Protein AF-A0A8S3I0N6-F1 (afdb_monomer)

Mean predicted aligned error: 4.02 Å

Secondary structure (DSSP, 8-state):
-----SS-HHHHHHHHHHHHHHHHHHHHHHHHS--------HHHHHHHTTTHHHHHHHHH-------TTS-SSSSSEEEEE-TTS-EEEEE--SHHHHHHHH-

InterPro domains:
  IPR003673 CoA-transferase family III [PF02515] (1-103)
  IPR023606 CoA-transferase family III domain 1 superfamily [G3DSA:3.40.50.10540] (1-103)
  IPR023606 CoA-transferase family III domain 1 superfamily [SSF89796] (1-102)
  IPR050483 CoA-transferase III domain-containing protein [PTHR48207] (1-102)

pLDDT: mean 95.85, std 2.84, range [84.69, 98.62]

Organism: NCBI:txid392030

Solvent-accessible surface area (backbone atoms only — not comparable to full-atom values): 6420 Å² total; per-residue (Å²): 131,95,76,80,70,98,57,69,58,45,59,54,52,35,50,53,51,47,52,52,53,51,54,53,42,52,56,50,19,74,77,67,77,45,85,76,90,85,86,86,50,58,66,60,41,49,57,57,72,41,52,68,59,48,48,39,31,76,75,69,66,44,78,84,77,88,56,83,66,39,49,94,87,44,74,58,28,26,67,46,74,47,97,88,67,49,76,46,78,45,71,23,88,45,71,67,48,40,52,65,73,73,107

Nearest PDB structures (foldseek):
  9br7-assembly1_A  TM=9.439E-01  e=8.279E-09  Homo sapiens
  9br6-assembly1_A  TM=9.453E-01  e=2.161E-08  Homo sapiens
  4ed9-assembly1_A-2  TM=8.372E-01  e=5.955E-06  Brucella suis 1330
  4hl6-assembly3_E  TM=9.307E-01  e=2.189E-05  Escherichia coli K-12
  6nkl-assembly1_D-2  TM=3.954E-01  e=3.783E+00  Haemophilus influenzae

Sequence (103 aa):
EPVKVGVAVVDIATGLSSVGAITAALYQREKTGKGTKIECSLLETQLSLLSHIAANYLNAGWEAQRHGTAHASIVPYQAFICQDGERIIVGAANDQFFHELCA

Foldseek 3Di:
DDDDDPDPVLVVQQVVVVVVVVVVQVVVCVVVVDGDDDDTDSVVSVCVVCPVVNVCCVPP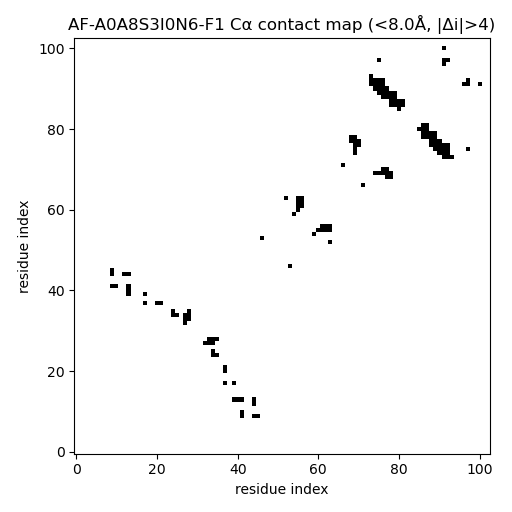VDHDDCPPQCDPPFPPFGWDADPVRDIDTDGDRDPVSVVVVVD

Radius of gyration: 20.1 Å; Cα contacts (8 Å, |Δi|>4): 78; chains: 1; bounding box: 44×30×57 Å

Structure (mmCIF, N/CA/C/O backbone):
data_AF-A0A8S3I0N6-F1
#
_entry.id   AF-A0A8S3I0N6-F1
#
loop_
_atom_site.group_PDB
_atom_site.id
_atom_site.type_symbol
_atom_site.label_atom_id
_atom_site.label_alt_id
_atom_site.label_comp_id
_atom_site.label_asym_id
_atom_site.label_entity_id
_atom_site.label_seq_id
_atom_site.pdbx_PDB_ins_code
_atom_site.Cartn_x
_atom_site.Cartn_y
_atom_site.Cartn_z
_atom_site.occupancy
_atom_site.B_iso_or_equiv
_atom_site.auth_seq_id
_atom_site.auth_comp_id
_atom_site.auth_asym_id
_atom_site.auth_atom_id
_atom_site.pdbx_PDB_model_num
ATOM 1 N N . GLU A 1 1 ? 14.179 -13.379 -9.901 1.00 84.69 1 GLU A N 1
ATOM 2 C CA . GLU A 1 1 ? 13.776 -13.654 -8.506 1.00 84.69 1 GLU A CA 1
ATOM 3 C C . GLU A 1 1 ? 12.868 -12.587 -7.909 1.00 84.69 1 GLU A C 1
ATOM 5 O O . GLU A 1 1 ? 13.050 -11.405 -8.202 1.00 84.69 1 GLU A O 1
ATOM 10 N N . PRO A 1 2 ? 11.874 -12.984 -7.094 1.00 88.56 2 PRO A N 1
ATOM 11 C CA . PRO A 1 2 ? 11.159 -12.072 -6.210 1.00 88.56 2 PRO A CA 1
ATOM 12 C C . PRO A 1 2 ? 12.130 -11.306 -5.309 1.00 88.56 2 PRO A C 1
ATOM 14 O O . PRO A 1 2 ? 13.042 -11.895 -4.738 1.00 88.56 2 PRO A O 1
ATOM 17 N N . VAL A 1 3 ? 11.907 -10.002 -5.155 1.00 91.81 3 VAL A N 1
ATOM 18 C CA . VAL A 1 3 ? 12.685 -9.149 -4.249 1.00 91.81 3 VAL A CA 1
ATOM 19 C C . VAL A 1 3 ? 11.762 -8.490 -3.237 1.00 91.81 3 VAL A C 1
ATOM 21 O O . VAL A 1 3 ? 10.634 -8.113 -3.559 1.00 91.81 3 VAL A O 1
ATOM 24 N N . LYS A 1 4 ? 12.244 -8.360 -2.000 1.00 91.69 4 LYS A N 1
ATOM 25 C CA . LYS A 1 4 ? 11.568 -7.586 -0.959 1.00 91.69 4 LYS A CA 1
ATOM 26 C C . LYS A 1 4 ? 11.612 -6.101 -1.335 1.00 91.69 4 LYS A C 1
ATOM 28 O O . LYS A 1 4 ? 12.608 -5.627 -1.878 1.00 91.69 4 LYS A O 1
ATOM 33 N N . VAL A 1 5 ? 10.563 -5.357 -0.991 1.00 93.31 5 VAL A N 1
ATOM 34 C CA . VAL A 1 5 ? 10.611 -3.887 -0.993 1.00 93.31 5 VAL A CA 1
ATOM 35 C C . VAL A 1 5 ? 11.757 -3.419 -0.083 1.00 93.31 5 VAL A C 1
ATOM 37 O O . VAL A 1 5 ? 11.989 -4.003 0.977 1.00 93.31 5 VAL A O 1
ATOM 40 N N . GLY A 1 6 ? 12.483 -2.371 -0.487 1.00 94.12 6 GLY A N 1
ATOM 41 C CA . GLY A 1 6 ? 13.700 -1.909 0.203 1.00 94.12 6 GLY A CA 1
ATOM 42 C C . GLY A 1 6 ? 13.499 -1.442 1.651 1.00 94.12 6 GLY A C 1
ATOM 43 O O . GLY A 1 6 ? 14.467 -1.260 2.381 1.00 94.12 6 GLY A O 1
ATOM 44 N N . VAL A 1 7 ? 12.248 -1.287 2.086 1.00 95.94 7 VAL A N 1
ATOM 45 C CA . VAL A 1 7 ? 11.856 -0.934 3.453 1.00 95.94 7 VAL A CA 1
ATOM 46 C C . VAL A 1 7 ? 10.741 -1.857 3.938 1.00 95.94 7 VAL A C 1
ATOM 48 O O . VAL A 1 7 ? 10.087 -2.542 3.148 1.00 95.94 7 VAL A O 1
ATOM 51 N N . ALA A 1 8 ? 10.495 -1.867 5.247 1.00 96.69 8 ALA A N 1
ATOM 52 C CA . ALA A 1 8 ? 9.389 -2.600 5.857 1.00 96.69 8 ALA A CA 1
ATOM 53 C C . ALA A 1 8 ? 8.036 -1.909 5.583 1.00 96.69 8 ALA A C 1
ATOM 55 O O . ALA A 1 8 ? 7.396 -1.366 6.479 1.00 96.69 8 ALA A O 1
ATOM 56 N N . VAL A 1 9 ? 7.613 -1.895 4.314 1.00 97.44 9 VAL A N 1
ATOM 57 C CA . VAL A 1 9 ? 6.417 -1.167 3.855 1.00 97.44 9 VAL A CA 1
ATOM 58 C C . VAL A 1 9 ? 5.143 -1.626 4.566 1.00 97.44 9 VAL A C 1
ATOM 60 O O . VAL A 1 9 ? 4.300 -0.802 4.908 1.00 97.44 9 VAL A O 1
ATOM 63 N N . VAL A 1 10 ? 5.033 -2.926 4.851 1.00 97.94 10 VAL A N 1
ATOM 64 C CA . VAL A 1 10 ? 3.880 -3.513 5.545 1.00 97.94 10 VAL A CA 1
ATOM 65 C C . VAL A 1 10 ? 3.811 -3.045 6.993 1.00 97.94 10 VAL A C 1
ATOM 67 O O . VAL A 1 10 ? 2.728 -2.710 7.469 1.00 97.94 10 VAL A O 1
ATOM 70 N N . ASP A 1 11 ? 4.953 -2.956 7.675 1.00 98.12 11 ASP A N 1
ATOM 71 C CA . ASP A 1 11 ? 5.021 -2.489 9.062 1.00 98.12 11 ASP A CA 1
ATOM 72 C C . ASP A 1 11 ? 4.594 -1.020 9.145 1.00 98.12 11 ASP A C 1
ATOM 74 O O . ASP A 1 11 ? 3.747 -0.660 9.962 1.00 98.12 11 ASP A O 1
ATOM 78 N N . ILE A 1 12 ? 5.112 -0.182 8.239 1.00 98.19 12 ILE A N 1
ATOM 79 C CA . ILE A 1 12 ? 4.770 1.245 8.162 1.00 98.19 12 ILE A CA 1
ATOM 80 C C . ILE A 1 12 ? 3.277 1.429 7.863 1.00 98.19 12 ILE A C 1
ATOM 82 O O . ILE A 1 12 ? 2.594 2.183 8.557 1.00 98.19 12 ILE A O 1
ATOM 86 N N . ALA A 1 13 ? 2.747 0.722 6.861 1.00 98.12 13 ALA A N 1
ATOM 87 C CA . ALA A 1 13 ? 1.337 0.806 6.490 1.00 98.12 13 ALA A CA 1
ATOM 88 C C . ALA A 1 13 ? 0.409 0.297 7.604 1.00 98.12 13 ALA A C 1
ATOM 90 O O . ALA A 1 13 ? -0.653 0.879 7.841 1.00 98.12 13 ALA A O 1
ATOM 91 N N . THR A 1 14 ? 0.817 -0.749 8.329 1.00 98.56 14 THR A N 1
ATOM 92 C CA . THR A 1 14 ? 0.046 -1.281 9.460 1.00 98.56 14 THR A CA 1
ATOM 93 C C . THR A 1 14 ? 0.063 -0.292 10.613 1.00 98.56 14 THR A C 1
ATOM 95 O O . THR A 1 14 ? -0.983 -0.036 11.205 1.00 98.56 14 THR A O 1
ATOM 98 N N . GLY A 1 15 ? 1.211 0.330 10.892 1.00 98.06 15 GLY A N 1
ATOM 99 C CA . GLY A 1 15 ? 1.322 1.417 11.862 1.00 98.06 15 GLY A CA 1
ATOM 100 C C . GLY A 1 15 ? 0.398 2.586 11.520 1.00 98.06 15 GLY A C 1
ATOM 101 O O . GLY A 1 15 ? -0.378 3.019 12.369 1.00 98.06 15 GLY A O 1
ATOM 102 N N . LEU A 1 16 ? 0.396 3.042 10.264 1.00 98.12 16 LEU A N 1
ATOM 103 C CA . LEU A 1 16 ? -0.472 4.134 9.815 1.00 98.12 16 LEU A CA 1
ATOM 104 C C . LEU A 1 16 ? -1.963 3.774 9.918 1.00 98.12 16 LEU A C 1
ATOM 106 O O . LEU A 1 16 ? -2.760 4.566 10.421 1.00 98.12 16 LEU A O 1
ATOM 110 N N . SER A 1 17 ? -2.335 2.559 9.511 1.00 97.69 17 SER A N 1
ATOM 111 C CA . SER A 1 17 ? -3.711 2.058 9.643 1.00 97.69 17 SER A CA 1
ATOM 112 C C . SER A 1 17 ? -4.129 1.956 11.113 1.00 97.69 17 SER A C 1
ATOM 114 O O . SER A 1 17 ? -5.244 2.335 11.470 1.00 97.69 17 SER A O 1
ATOM 116 N N . SER A 1 18 ? -3.209 1.535 11.988 1.00 98.12 18 SER A N 1
ATOM 117 C CA . SER A 1 18 ? -3.421 1.480 13.440 1.00 98.12 18 SER A CA 1
ATOM 118 C C . SER A 1 18 ? -3.660 2.871 14.025 1.00 98.12 18 SER A C 1
ATOM 120 O O . SER A 1 18 ? -4.567 3.043 14.833 1.00 98.12 18 SER A O 1
ATOM 122 N N . VAL A 1 19 ? -2.903 3.887 13.593 1.00 98.38 19 VAL A N 1
ATOM 123 C CA . VAL A 1 19 ? -3.119 5.289 14.001 1.00 98.38 19 VAL A CA 1
ATOM 124 C C . VAL A 1 19 ? -4.512 5.773 13.586 1.00 98.38 19 VAL A C 1
ATOM 126 O O . VAL A 1 19 ? -5.209 6.404 14.388 1.00 98.38 19 VAL A O 1
ATOM 129 N N . GLY A 1 20 ? -4.952 5.437 12.370 1.00 98.12 20 GLY A N 1
ATOM 130 C CA . GLY A 1 20 ? -6.311 5.720 11.904 1.00 98.12 20 GLY A CA 1
ATOM 131 C C . GLY A 1 20 ? -7.378 5.049 12.774 1.00 98.12 20 GLY A C 1
ATOM 132 O O . GLY A 1 20 ? -8.299 5.715 13.250 1.00 98.12 20 GLY A O 1
ATOM 133 N N . ALA A 1 21 ? -7.215 3.753 13.058 1.00 98.19 21 ALA A N 1
ATOM 134 C CA . ALA A 1 21 ? -8.130 2.989 13.904 1.00 98.19 21 ALA A CA 1
ATOM 135 C C . ALA A 1 21 ? -8.192 3.531 15.343 1.00 98.19 21 ALA A C 1
ATOM 137 O O . ALA A 1 21 ? -9.279 3.669 15.903 1.00 98.19 21 ALA A O 1
ATOM 138 N N . ILE A 1 22 ? -7.049 3.904 15.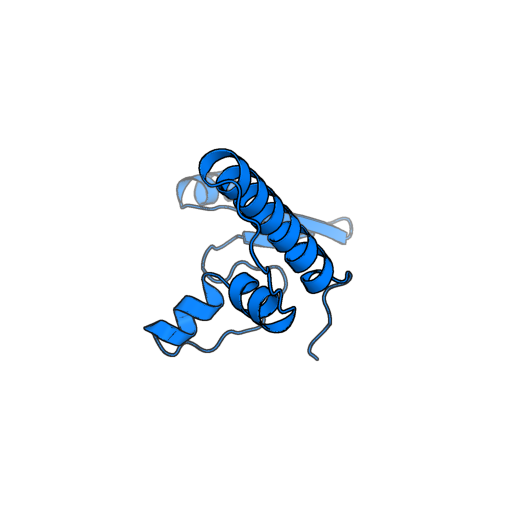930 1.00 98.62 22 ILE A N 1
ATOM 139 C CA . ILE A 1 22 ? -6.972 4.504 17.271 1.00 98.62 22 ILE A CA 1
ATOM 140 C C . ILE A 1 22 ? -7.688 5.855 17.294 1.00 98.62 22 ILE A C 1
ATOM 142 O O . ILE A 1 22 ? -8.483 6.109 18.196 1.00 98.62 22 ILE A O 1
ATOM 146 N N . THR A 1 23 ? -7.464 6.705 16.291 1.00 98.44 23 THR A N 1
ATOM 147 C CA . THR A 1 23 ? -8.150 8.003 16.183 1.00 98.44 23 THR A CA 1
ATOM 148 C C . THR A 1 23 ? -9.667 7.822 16.089 1.00 98.44 23 THR A C 1
ATOM 150 O O . THR A 1 23 ? -10.419 8.491 16.801 1.00 98.44 23 THR A O 1
ATOM 153 N N . ALA A 1 24 ? -10.130 6.869 15.274 1.00 98.25 24 ALA A N 1
ATOM 154 C CA . ALA A 1 24 ? -11.549 6.544 15.152 1.00 98.25 24 ALA A CA 1
ATOM 155 C C . ALA A 1 24 ? -12.141 6.004 16.468 1.00 98.25 24 ALA A C 1
ATOM 157 O O . ALA A 1 24 ? -13.229 6.417 16.876 1.00 98.25 24 ALA A O 1
ATOM 158 N N . ALA A 1 25 ? -11.410 5.138 17.174 1.00 98.50 25 ALA A N 1
ATOM 159 C CA . ALA A 1 25 ? -11.806 4.609 18.476 1.00 98.50 25 ALA A CA 1
ATOM 160 C C . ALA A 1 25 ? -11.899 5.699 19.554 1.00 98.50 25 ALA A C 1
ATOM 162 O O . ALA A 1 25 ? -12.842 5.710 20.344 1.00 98.50 25 ALA A O 1
ATOM 163 N N . LEU A 1 26 ? -10.954 6.644 19.580 1.00 98.56 26 LEU A N 1
ATOM 164 C CA . LEU A 1 26 ? -10.995 7.784 20.498 1.00 98.56 26 LEU A CA 1
ATOM 165 C C . LEU A 1 26 ? -12.206 8.680 20.219 1.00 98.56 26 LEU A C 1
ATOM 167 O O . LEU A 1 26 ? -12.901 9.070 21.156 1.00 98.56 26 LEU A O 1
ATOM 171 N N . TYR A 1 27 ? -12.512 8.937 18.945 1.00 98.25 27 TYR A N 1
ATOM 172 C CA . TYR A 1 27 ? -13.706 9.686 18.552 1.00 98.25 27 TYR A CA 1
ATOM 173 C C . TYR A 1 27 ? -15.008 8.972 18.953 1.00 98.25 27 TYR A C 1
ATOM 175 O O . TYR A 1 27 ? -15.945 9.597 19.449 1.00 98.25 27 TYR A O 1
ATOM 183 N N . GLN A 1 28 ? -15.074 7.648 18.789 1.00 98.44 28 GLN A N 1
ATOM 184 C CA . GLN A 1 28 ? -16.207 6.848 19.259 1.00 98.44 28 GLN A CA 1
ATOM 185 C C . GLN A 1 28 ? -16.342 6.901 20.787 1.00 98.44 28 GLN A C 1
ATOM 187 O O . GLN A 1 28 ? -17.457 7.028 21.307 1.00 98.44 28 GLN A O 1
ATOM 192 N N . ARG A 1 29 ? -15.222 6.818 21.511 1.00 98.56 29 ARG A N 1
ATOM 193 C CA . ARG A 1 29 ? -15.195 6.901 22.973 1.00 98.56 29 ARG A CA 1
ATOM 194 C C . ARG A 1 29 ? -15.727 8.240 23.466 1.00 98.56 29 ARG A C 1
ATOM 196 O O . ARG A 1 29 ? -16.475 8.240 24.433 1.00 98.56 29 ARG A O 1
ATOM 203 N N . GLU A 1 30 ? -15.420 9.343 22.787 1.00 98.50 30 GLU A N 1
ATOM 204 C CA . GLU A 1 30 ? -15.941 10.670 23.148 1.00 98.50 30 GLU A CA 1
ATOM 205 C C . GLU A 1 30 ? -17.477 10.711 23.149 1.00 98.50 30 GLU A C 1
ATOM 207 O O . GLU A 1 30 ? -18.098 11.299 24.027 1.00 98.50 30 GLU A O 1
ATOM 212 N N . LYS A 1 31 ? -18.114 10.019 22.197 1.00 97.81 31 LYS A N 1
ATOM 213 C CA . LYS A 1 31 ? -19.581 9.976 22.089 1.00 97.81 31 LYS A CA 1
ATOM 214 C C . LYS A 1 31 ? -20.243 8.968 23.022 1.00 97.81 31 LYS A C 1
ATOM 216 O O . LYS A 1 31 ? -21.395 9.146 23.401 1.00 97.81 31 LYS A O 1
ATOM 221 N N . THR A 1 32 ? -19.561 7.863 23.311 1.00 98.19 32 THR A N 1
ATOM 222 C CA . THR A 1 32 ? -20.172 6.689 23.960 1.00 98.19 32 THR A CA 1
ATOM 223 C C . THR A 1 32 ? -19.678 6.443 25.382 1.00 98.19 32 THR A C 1
ATOM 225 O O . THR A 1 32 ? -20.273 5.643 26.101 1.00 98.19 32 THR A O 1
ATOM 228 N N . GLY A 1 33 ? -18.567 7.066 25.780 1.00 98.19 33 GLY A N 1
ATOM 229 C CA . GLY A 1 33 ? -17.846 6.789 27.022 1.00 98.19 33 GLY A CA 1
ATOM 230 C C . GLY A 1 33 ? -17.139 5.428 27.063 1.00 98.19 33 GLY A C 1
ATOM 231 O O . GLY A 1 33 ? -16.542 5.090 28.083 1.00 98.19 33 GLY A O 1
ATOM 232 N N . LYS A 1 34 ? -17.189 4.624 25.989 1.00 98.25 34 LYS A N 1
ATOM 233 C CA . LYS A 1 34 ? -16.666 3.248 25.962 1.00 98.25 34 LYS A CA 1
ATOM 234 C C . LYS A 1 34 ? -15.435 3.132 25.070 1.00 98.25 34 LYS A C 1
ATOM 236 O O . LYS A 1 34 ? -15.399 3.673 23.970 1.00 98.25 34 LYS A O 1
ATOM 241 N N . GLY A 1 35 ? -14.424 2.411 25.553 1.00 97.19 35 GLY A N 1
ATOM 242 C CA . GLY A 1 35 ? -13.291 1.991 24.729 1.00 97.19 35 GLY A CA 1
ATOM 243 C C . GLY A 1 35 ? -13.664 0.844 23.786 1.00 97.19 35 GLY A C 1
ATOM 244 O O . GLY A 1 35 ? -14.710 0.215 23.941 1.00 97.19 35 GLY A O 1
ATOM 245 N N . THR A 1 36 ? -12.778 0.549 22.837 1.00 97.50 36 THR A N 1
ATOM 246 C CA . THR A 1 36 ? -12.900 -0.601 21.934 1.00 97.50 36 THR A CA 1
ATOM 247 C C . THR A 1 36 ? -11.554 -1.307 21.782 1.00 97.50 36 THR A C 1
ATOM 249 O O . THR A 1 36 ? -10.501 -0.696 21.986 1.00 97.50 36 THR A O 1
ATOM 252 N N . LYS A 1 37 ? -11.587 -2.598 21.444 1.00 97.94 37 LYS A N 1
ATOM 253 C CA . LYS A 1 37 ? -10.395 -3.378 21.098 1.00 97.94 37 LYS A CA 1
ATOM 254 C C . LYS A 1 37 ? -10.084 -3.148 19.620 1.00 97.94 37 LYS A C 1
ATOM 256 O O . LYS A 1 37 ? -10.977 -3.262 18.787 1.0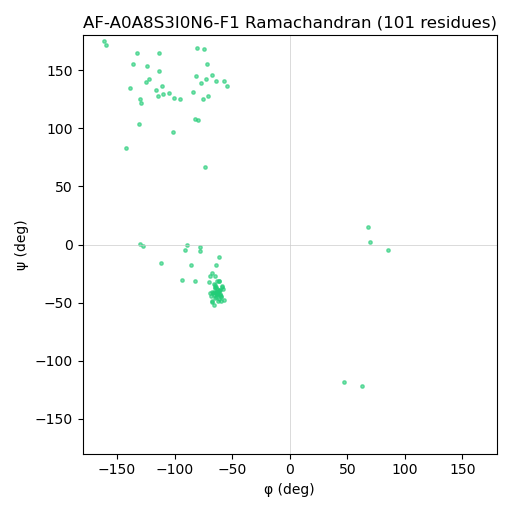0 97.94 37 LYS A O 1
ATOM 261 N N . ILE A 1 38 ? -8.828 -2.846 19.310 1.00 97.75 38 ILE A N 1
ATOM 262 C CA . ILE A 1 38 ? -8.331 -2.743 17.936 1.00 97.75 38 ILE A CA 1
ATOM 263 C C . ILE A 1 38 ? -7.397 -3.924 17.701 1.00 97.75 38 ILE A C 1
ATOM 265 O O . ILE A 1 38 ? -6.497 -4.169 18.505 1.00 97.75 38 ILE A O 1
ATOM 269 N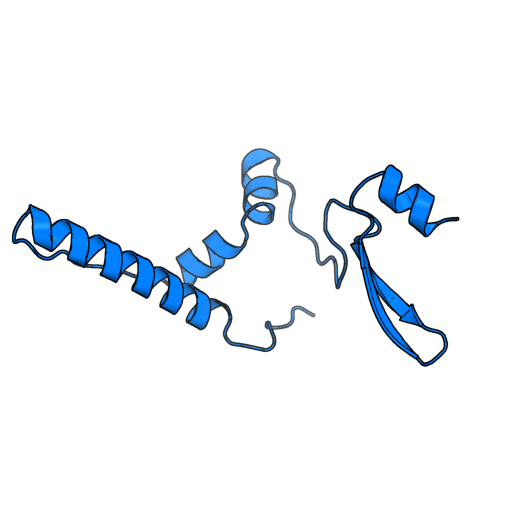 N . GLU A 1 39 ? -7.623 -4.649 16.613 1.00 97.25 39 GLU A N 1
ATOM 270 C CA . GLU A 1 39 ? -6.763 -5.735 16.155 1.00 97.25 39 GLU A CA 1
ATOM 271 C C . GLU A 1 39 ? -6.179 -5.348 14.801 1.00 97.25 39 GLU A C 1
ATOM 273 O O . GLU A 1 39 ? -6.893 -4.866 13.924 1.00 97.25 39 GLU A O 1
ATOM 278 N N . CYS A 1 40 ? -4.870 -5.532 14.656 1.00 96.25 40 CYS A N 1
ATOM 279 C CA . CYS A 1 40 ? -4.140 -5.193 13.444 1.00 96.25 40 CYS A CA 1
ATOM 280 C C . CYS A 1 40 ? -3.398 -6.432 12.952 1.00 96.25 40 CYS A C 1
ATOM 282 O O . CYS A 1 40 ? -2.812 -7.165 13.749 1.00 96.25 40 CYS A O 1
ATOM 284 N N . SER A 1 41 ? -3.380 -6.635 11.638 1.00 97.88 41 SER A N 1
ATOM 285 C CA . SER A 1 41 ? -2.721 -7.770 11.000 1.00 97.88 41 SER A CA 1
ATOM 286 C C . SER A 1 41 ? -1.809 -7.283 9.882 1.00 97.88 41 SER A C 1
ATOM 288 O O . SER A 1 41 ? -2.262 -6.650 8.932 1.00 97.88 41 SER A O 1
ATOM 290 N N . LEU A 1 42 ? -0.516 -7.615 9.969 1.00 98.06 42 LEU A N 1
ATOM 291 C CA . LEU A 1 42 ? 0.445 -7.329 8.897 1.00 98.06 42 LEU A CA 1
ATOM 292 C C . LEU A 1 42 ? 0.015 -7.995 7.579 1.00 98.06 42 LEU A C 1
ATOM 294 O O . LEU A 1 42 ? 0.188 -7.419 6.508 1.00 98.06 42 LEU A O 1
ATOM 298 N N . LEU A 1 43 ? -0.580 -9.191 7.653 1.00 97.94 43 LEU A N 1
ATOM 299 C CA . LEU A 1 43 ? -1.058 -9.910 6.475 1.00 97.94 43 LEU A CA 1
ATOM 300 C C . LEU A 1 43 ? -2.238 -9.187 5.821 1.00 97.94 43 LEU A C 1
ATOM 302 O O . LEU A 1 43 ? -2.222 -8.969 4.614 1.00 97.94 43 LEU A O 1
ATOM 306 N N . GLU A 1 44 ? -3.240 -8.784 6.604 1.00 97.00 44 GLU A N 1
ATOM 307 C CA . GLU A 1 44 ? -4.407 -8.071 6.069 1.00 97.00 44 GLU A CA 1
ATOM 308 C C . GLU A 1 44 ? -4.011 -6.710 5.497 1.00 97.00 44 GLU A C 1
ATOM 310 O O . GLU A 1 44 ? -4.491 -6.332 4.428 1.00 97.00 44 GLU A O 1
ATOM 315 N N . THR A 1 45 ? -3.066 -6.012 6.135 1.00 97.88 45 THR A N 1
ATOM 316 C CA . THR A 1 45 ? -2.481 -4.793 5.569 1.00 97.88 45 THR A CA 1
ATOM 317 C C . THR A 1 45 ? -1.768 -5.078 4.247 1.00 97.88 45 THR A C 1
ATOM 319 O O . THR A 1 45 ? -1.966 -4.362 3.272 1.00 97.88 45 THR A O 1
ATOM 322 N N . GLN A 1 46 ? -0.943 -6.124 4.164 1.00 97.06 46 GLN A N 1
ATOM 323 C CA . GLN A 1 46 ? -0.263 -6.470 2.912 1.00 97.06 46 GLN A CA 1
ATOM 324 C C . GLN A 1 46 ? -1.264 -6.793 1.793 1.00 97.06 46 GLN A C 1
ATOM 326 O O . GLN A 1 46 ? -1.038 -6.405 0.645 1.00 97.06 46 GLN A O 1
ATOM 331 N N . LEU A 1 47 ? -2.361 -7.481 2.114 1.00 96.12 47 LEU A N 1
ATOM 332 C CA . LEU A 1 47 ? -3.429 -7.777 1.162 1.00 96.12 47 LEU A CA 1
ATOM 333 C C . LEU A 1 47 ? -4.155 -6.504 0.713 1.00 96.12 47 LEU A C 1
ATOM 335 O O . LEU A 1 47 ? -4.403 -6.344 -0.481 1.00 96.12 47 LEU A O 1
ATOM 339 N N . SER A 1 48 ? -4.447 -5.572 1.625 1.00 96.00 48 SER A N 1
ATOM 340 C CA . SER A 1 48 ? -5.120 -4.313 1.276 1.00 96.00 48 SER A CA 1
ATOM 341 C C . SER A 1 48 ? -4.260 -3.419 0.375 1.00 96.00 48 SER A C 1
ATOM 343 O O . SER A 1 48 ? -4.780 -2.791 -0.550 1.00 96.00 48 SER A O 1
ATOM 345 N N . LEU A 1 49 ? -2.935 -3.436 0.563 1.00 95.88 49 LEU A N 1
ATOM 346 C CA . LEU A 1 49 ? -1.978 -2.706 -0.276 1.00 95.88 49 LEU A CA 1
ATOM 347 C C . LEU A 1 49 ? -1.943 -3.180 -1.739 1.00 95.88 49 LEU A C 1
ATOM 349 O O . LEU A 1 49 ? -1.458 -2.440 -2.592 1.00 95.88 49 LEU A O 1
ATOM 353 N N . LEU A 1 50 ? -2.464 -4.371 -2.061 1.00 94.44 50 LEU A N 1
ATOM 354 C CA . LEU A 1 50 ? -2.565 -4.834 -3.451 1.00 94.44 50 LEU A CA 1
ATOM 355 C C . LEU A 1 50 ? -3.575 -4.016 -4.268 1.00 94.44 50 LEU A C 1
ATOM 357 O O . LEU A 1 50 ? -3.438 -3.947 -5.489 1.00 94.44 50 LEU A O 1
ATOM 361 N N . SER A 1 51 ? -4.563 -3.382 -3.623 1.00 93.50 51 SER A N 1
ATOM 362 C CA . SER A 1 51 ? -5.519 -2.469 -4.263 1.00 93.50 51 SER A CA 1
ATOM 363 C C . SER A 1 51 ? -6.111 -3.053 -5.567 1.00 93.50 51 SER A C 1
ATOM 365 O O . SER A 1 51 ? -6.749 -4.107 -5.554 1.00 93.50 51 SER A O 1
ATOM 367 N N . HIS A 1 52 ? -5.881 -2.399 -6.707 1.00 90.19 52 HIS A N 1
ATOM 368 C CA . HIS A 1 52 ? -6.365 -2.811 -8.024 1.00 90.19 52 HIS A CA 1
ATOM 369 C C . HIS A 1 52 ? -5.778 -4.145 -8.513 1.00 90.19 52 HIS A C 1
ATOM 371 O O . HIS A 1 52 ? -6.442 -4.857 -9.259 1.00 90.19 52 HIS A O 1
ATOM 377 N N . ILE A 1 53 ? -4.578 -4.535 -8.070 1.00 93.00 53 ILE A N 1
ATOM 378 C CA . ILE A 1 53 ? -3.970 -5.824 -8.440 1.00 93.00 53 ILE A CA 1
ATOM 379 C C . ILE A 1 53 ? -4.791 -6.980 -7.856 1.00 93.00 53 ILE A C 1
ATOM 381 O O . ILE A 1 53 ? -5.084 -7.947 -8.558 1.00 93.00 53 ILE A O 1
ATOM 385 N N . ALA A 1 54 ? -5.224 -6.861 -6.596 1.00 94.69 54 ALA A N 1
ATOM 386 C CA . ALA A 1 54 ? -6.121 -7.844 -5.989 1.00 94.69 54 ALA A CA 1
ATOM 387 C C . ALA A 1 54 ? -7.491 -7.852 -6.681 1.00 94.69 54 ALA A C 1
ATOM 389 O O . ALA A 1 54 ? -8.034 -8.922 -6.945 1.00 94.69 54 ALA A O 1
ATOM 390 N N . ALA A 1 55 ? -8.027 -6.676 -7.025 1.00 94.00 55 ALA A N 1
ATOM 391 C CA . ALA A 1 55 ? -9.302 -6.570 -7.732 1.00 94.00 55 ALA A CA 1
ATOM 392 C C . ALA A 1 55 ? -9.270 -7.252 -9.113 1.00 94.00 55 ALA A C 1
ATOM 394 O O . ALA A 1 55 ? -10.228 -7.935 -9.468 1.00 94.00 55 ALA A O 1
ATOM 395 N N . ASN A 1 56 ? -8.174 -7.120 -9.867 1.00 94.19 56 ASN A N 1
ATOM 396 C CA . ASN A 1 56 ? -8.002 -7.782 -11.164 1.00 94.19 56 ASN A CA 1
ATOM 397 C C . ASN A 1 56 ? -8.091 -9.309 -11.039 1.00 94.19 56 ASN A C 1
ATOM 399 O O . ASN A 1 56 ? -8.794 -9.960 -11.813 1.00 94.19 56 ASN A O 1
ATOM 403 N N . TYR A 1 57 ? -7.428 -9.877 -10.032 1.00 95.62 57 TYR A N 1
ATOM 404 C CA . TYR A 1 57 ? -7.492 -11.312 -9.777 1.00 95.62 57 TYR A CA 1
ATOM 405 C C . TYR A 1 57 ? -8.886 -11.750 -9.310 1.00 95.62 57 TYR A C 1
ATOM 407 O O . TYR A 1 57 ? -9.460 -12.677 -9.873 1.00 95.62 57 TYR A O 1
ATOM 415 N N . LEU A 1 58 ? -9.465 -11.063 -8.320 1.00 96.56 58 LEU A N 1
ATOM 416 C CA . LEU A 1 58 ? -10.753 -11.443 -7.730 1.00 96.56 58 LEU A CA 1
ATOM 417 C C . LEU A 1 58 ? -11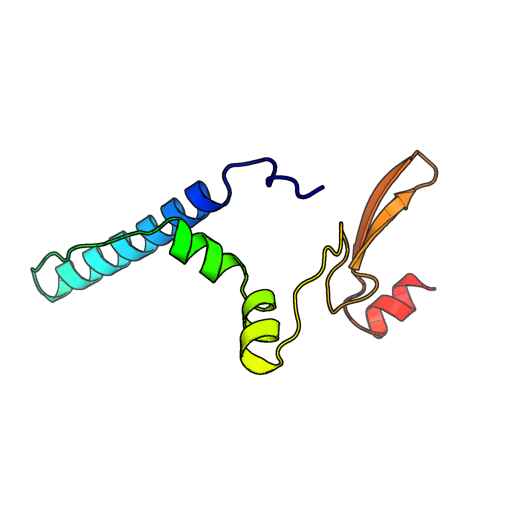.925 -11.335 -8.715 1.00 96.56 58 LEU A C 1
ATOM 419 O O . LEU A 1 58 ? -12.827 -12.167 -8.672 1.00 96.56 58 LEU A O 1
ATOM 423 N N . ASN A 1 59 ? -11.919 -10.327 -9.591 1.00 97.00 59 ASN A N 1
ATOM 424 C CA . ASN A 1 59 ? -13.038 -10.066 -10.498 1.00 97.00 59 ASN A CA 1
ATOM 425 C C . ASN A 1 59 ? -12.881 -10.728 -11.873 1.00 97.00 59 ASN A C 1
ATOM 427 O O . ASN A 1 59 ? -13.887 -11.045 -12.502 1.00 97.00 59 ASN A O 1
ATOM 431 N N . ALA A 1 60 ? -11.649 -10.908 -12.360 1.00 95.81 60 ALA A N 1
ATOM 432 C CA . ALA A 1 60 ? -11.386 -11.374 -13.726 1.00 95.81 60 ALA A CA 1
ATOM 433 C C . ALA A 1 60 ? -10.447 -12.591 -13.807 1.00 95.81 60 ALA A C 1
ATOM 435 O O . ALA A 1 60 ? -10.169 -13.074 -14.904 1.00 95.81 60 ALA A O 1
ATOM 436 N N . GLY A 1 61 ? -9.942 -13.096 -12.675 1.00 96.50 61 GLY A N 1
ATOM 437 C CA . GLY A 1 61 ? -8.975 -14.198 -12.644 1.00 96.50 61 GLY A CA 1
ATOM 438 C C . GLY A 1 61 ? -7.606 -13.827 -13.219 1.00 96.50 61 GLY A C 1
ATOM 439 O O . GLY A 1 61 ? -6.816 -14.710 -13.545 1.00 96.50 61 GLY A O 1
ATOM 440 N N . TRP A 1 62 ? -7.318 -12.533 -13.388 1.00 94.75 62 TRP A N 1
ATOM 441 C CA . TRP A 1 62 ? -6.068 -12.075 -13.985 1.00 94.75 62 TRP A CA 1
ATOM 442 C C . TRP A 1 62 ? -4.938 -12.122 -12.964 1.00 94.75 62 TRP A C 1
ATOM 444 O O . TRP A 1 62 ? -4.869 -11.306 -12.044 1.00 94.75 62 TRP A O 1
ATOM 454 N N . GLU A 1 63 ? -4.047 -13.095 -13.134 1.00 94.06 63 GLU A N 1
ATOM 455 C CA . GLU A 1 63 ? -2.893 -13.279 -12.265 1.00 94.06 63 GLU A CA 1
ATOM 456 C C . GLU A 1 63 ? -1.844 -12.180 -12.483 1.00 94.06 63 GLU A C 1
ATOM 458 O O . GLU A 1 63 ? -1.410 -11.903 -13.606 1.00 94.06 63 GLU A O 1
ATOM 463 N N . ALA A 1 64 ? -1.436 -11.544 -11.385 1.00 90.81 64 ALA A N 1
ATOM 464 C CA . ALA A 1 64 ? -0.516 -10.419 -11.404 1.00 90.81 64 ALA A CA 1
ATOM 465 C C . ALA A 1 64 ? 0.868 -10.812 -11.937 1.00 90.81 64 ALA A C 1
ATOM 467 O O . ALA A 1 64 ? 1.418 -11.853 -11.580 1.00 90.81 64 ALA A O 1
ATOM 468 N N . GLN A 1 65 ? 1.466 -9.927 -12.733 1.00 90.88 65 GLN A N 1
ATOM 469 C CA . GLN A 1 65 ? 2.812 -10.103 -13.270 1.00 90.88 65 GLN A CA 1
ATOM 470 C C . GLN A 1 65 ? 3.779 -9.068 -12.689 1.00 90.88 65 GLN A C 1
ATOM 472 O O . GLN A 1 65 ? 3.395 -8.065 -12.085 1.00 90.88 65 GLN A O 1
ATOM 477 N N . ARG A 1 66 ? 5.081 -9.311 -12.862 1.00 89.88 66 ARG A N 1
ATOM 478 C CA . ARG A 1 66 ? 6.121 -8.354 -12.468 1.00 89.88 66 ARG A CA 1
ATOM 479 C C . ARG A 1 66 ? 6.279 -7.306 -13.567 1.00 89.88 66 ARG A C 1
ATOM 481 O O . ARG A 1 66 ? 6.855 -7.601 -14.605 1.00 89.88 66 ARG A O 1
ATOM 488 N N . HIS A 1 67 ? 5.832 -6.082 -13.309 1.00 89.75 67 HIS A N 1
ATOM 489 C CA . HIS A 1 67 ? 5.919 -4.978 -14.276 1.00 89.75 67 HIS A CA 1
ATOM 490 C C . HIS A 1 67 ? 7.224 -4.163 -14.187 1.00 89.75 67 HIS A C 1
ATOM 492 O O . HIS A 1 67 ? 7.435 -3.227 -14.954 1.00 89.75 67 HIS A O 1
ATOM 498 N N . GLY A 1 68 ? 8.131 -4.504 -13.263 1.00 91.25 68 GLY A N 1
ATOM 499 C CA . GLY A 1 68 ? 9.340 -3.713 -13.032 1.00 91.25 68 GLY A CA 1
ATOM 500 C C . GLY A 1 68 ? 8.978 -2.305 -12.559 1.00 91.25 68 GLY A C 1
ATOM 501 O O . GLY A 1 68 ? 8.317 -2.158 -11.535 1.00 91.25 68 GLY A O 1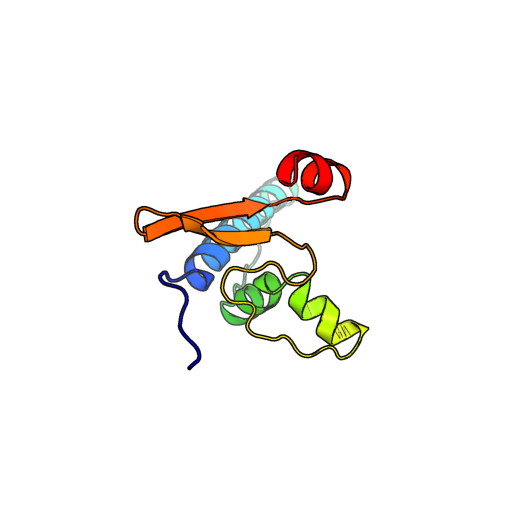
ATOM 502 N N . THR A 1 69 ? 9.410 -1.281 -13.294 1.00 92.94 69 THR A N 1
ATOM 503 C CA . THR A 1 69 ? 9.058 0.123 -13.022 1.00 92.94 69 THR A CA 1
ATOM 504 C C . THR A 1 69 ? 7.802 0.585 -13.759 1.00 92.94 69 THR A C 1
ATOM 506 O O . THR A 1 69 ? 7.382 1.721 -13.550 1.00 92.94 69 THR A O 1
ATOM 509 N N . ALA A 1 70 ? 7.222 -0.252 -14.625 1.00 93.88 70 ALA A N 1
ATOM 510 C CA . ALA A 1 70 ? 6.065 0.113 -15.425 1.00 93.88 70 ALA A CA 1
ATOM 511 C C . ALA A 1 70 ? 4.752 -0.002 -14.647 1.00 93.88 70 ALA A C 1
ATOM 513 O O . ALA A 1 70 ? 4.564 -0.902 -13.826 1.00 93.88 70 ALA A O 1
ATOM 514 N N . HIS A 1 71 ? 3.821 0.898 -14.946 1.00 91.81 71 HIS A N 1
ATOM 515 C CA . HIS A 1 71 ? 2.437 0.786 -14.514 1.00 91.81 71 HIS A CA 1
ATOM 516 C C . HIS A 1 71 ? 1.719 -0.316 -15.308 1.00 91.81 71 HIS A C 1
ATOM 518 O O . HIS A 1 71 ? 1.933 -0.471 -16.508 1.00 91.81 71 HIS A O 1
ATOM 524 N N . ALA A 1 72 ? 0.835 -1.076 -14.655 1.00 87.88 72 ALA A N 1
ATOM 525 C CA . ALA A 1 72 ? 0.205 -2.251 -15.265 1.00 87.88 72 ALA A CA 1
ATOM 526 C C . ALA A 1 72 ? -0.790 -1.915 -16.393 1.00 87.88 72 ALA A C 1
ATOM 528 O O . ALA A 1 72 ? -1.013 -2.738 -17.277 1.00 87.88 72 ALA A O 1
ATOM 529 N N . SER A 1 73 ? -1.404 -0.728 -16.355 1.00 88.12 73 SER A N 1
ATOM 530 C CA . SER A 1 73 ? -2.503 -0.345 -17.258 1.00 88.12 73 SER A CA 1
ATOM 531 C C . SER A 1 73 ? -2.335 1.007 -17.958 1.00 88.12 73 SER A C 1
ATOM 533 O O . SER A 1 73 ? -3.226 1.414 -18.694 1.00 88.12 73 SER A O 1
ATOM 535 N N . ILE A 1 74 ? -1.230 1.722 -17.722 1.00 92.81 74 ILE A N 1
ATOM 536 C CA . ILE A 1 74 ? -0.998 3.067 -18.274 1.00 92.81 74 ILE A CA 1
ATOM 537 C C . ILE A 1 74 ? 0.381 3.071 -18.917 1.00 92.81 74 ILE A C 1
ATOM 539 O O . ILE A 1 74 ? 1.364 2.723 -18.264 1.00 92.81 74 ILE A O 1
ATOM 543 N N . VAL A 1 75 ? 0.454 3.451 -20.190 1.00 92.56 75 VAL A N 1
ATOM 544 C CA . VAL A 1 75 ? 1.691 3.415 -20.972 1.00 92.56 75 VAL A CA 1
ATOM 545 C C . VAL A 1 75 ? 1.800 4.685 -21.827 1.00 92.56 75 VAL A C 1
ATOM 547 O O . VAL A 1 75 ? 0.821 5.020 -22.489 1.00 92.56 75 VAL A O 1
ATOM 550 N N . PRO A 1 76 ? 2.977 5.343 -21.875 1.00 94.38 76 PRO A 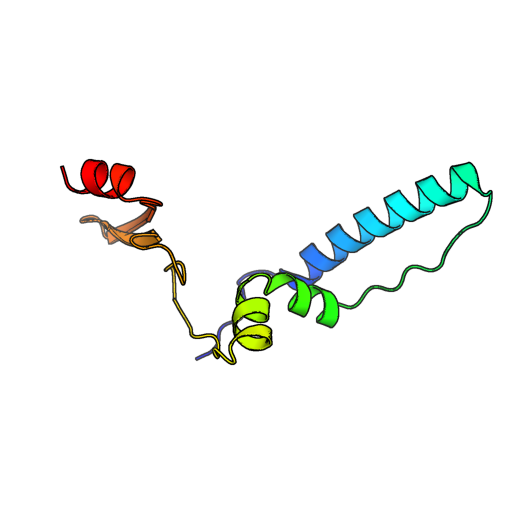N 1
ATOM 551 C CA . PRO A 1 76 ? 4.163 5.093 -21.053 1.00 94.38 76 PRO A CA 1
ATOM 552 C C . PRO A 1 76 ? 3.980 5.618 -19.623 1.00 94.38 76 PRO A C 1
ATOM 554 O O . PRO A 1 76 ? 3.715 6.796 -19.416 1.00 94.38 76 PRO A O 1
ATOM 557 N N . TYR A 1 77 ? 4.169 4.755 -18.627 1.00 96.62 77 TYR A N 1
ATOM 558 C CA . TYR A 1 77 ? 4.330 5.154 -17.228 1.00 96.62 77 TYR A CA 1
ATOM 559 C C . TYR A 1 77 ? 5.376 4.249 -16.589 1.00 96.62 77 TYR A C 1
ATOM 561 O O . TYR A 1 77 ? 5.042 3.223 -16.002 1.00 96.62 77 TYR A O 1
ATOM 569 N N . GLN A 1 78 ? 6.655 4.578 -16.771 1.00 97.06 78 GLN A N 1
ATOM 570 C CA . GLN A 1 78 ? 7.766 3.722 -16.353 1.00 97.06 78 GLN A CA 1
ATOM 571 C C . GLN A 1 78 ? 9.094 4.477 -16.255 1.00 97.06 78 GLN A C 1
ATOM 573 O O . GLN A 1 78 ? 9.190 5.647 -16.623 1.00 97.06 78 GLN A O 1
ATOM 578 N N . ALA A 1 79 ? 10.136 3.783 -15.789 1.00 97.38 79 ALA A N 1
ATOM 579 C CA . ALA A 1 79 ? 11.499 4.300 -15.856 1.00 97.38 79 ALA A CA 1
ATOM 580 C C . ALA A 1 79 ? 12.094 4.174 -17.268 1.00 97.38 79 ALA A C 1
ATOM 582 O O . ALA A 1 79 ? 11.975 3.122 -17.900 1.00 97.38 79 ALA A O 1
ATOM 583 N N . PHE A 1 80 ? 12.804 5.213 -17.703 1.00 96.81 80 PHE A N 1
ATOM 584 C CA . PHE A 1 80 ? 13.618 5.268 -18.916 1.00 96.81 80 PHE A CA 1
ATOM 585 C C . PHE A 1 80 ? 15.055 5.660 -18.556 1.00 96.81 80 PHE A C 1
ATOM 587 O O . PHE A 1 80 ? 15.289 6.291 -17.526 1.00 96.81 80 PHE A O 1
ATOM 594 N N . ILE A 1 81 ? 16.015 5.248 -19.385 1.00 97.62 81 ILE A N 1
ATOM 595 C CA . ILE A 1 81 ? 17.442 5.539 -19.197 1.00 97.62 81 ILE A CA 1
ATOM 596 C C . ILE A 1 81 ? 17.824 6.692 -20.127 1.00 97.62 81 ILE A C 1
ATOM 598 O O . ILE A 1 81 ? 17.577 6.618 -21.331 1.00 97.62 81 ILE A O 1
ATOM 602 N N . CYS A 1 82 ? 18.414 7.738 -19.561 1.00 97.44 82 CYS A N 1
ATOM 603 C CA . CYS A 1 82 ? 18.938 8.895 -20.277 1.00 97.44 82 CYS A CA 1
ATOM 604 C C . CYS A 1 82 ? 20.326 8.610 -20.877 1.00 97.44 82 CYS A C 1
ATOM 606 O O . CYS A 1 82 ? 20.964 7.602 -20.574 1.00 97.44 82 CYS A O 1
ATOM 608 N N . GLN A 1 83 ? 20.817 9.511 -21.735 1.00 97.81 83 GLN A N 1
ATOM 609 C CA . GLN A 1 83 ? 22.127 9.361 -22.386 1.00 97.81 83 GLN A CA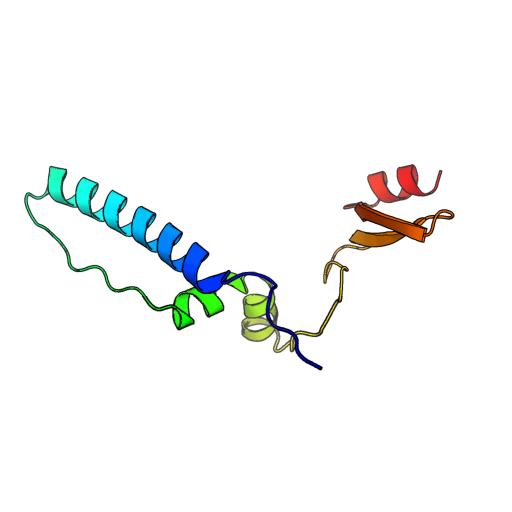 1
ATOM 610 C C . GLN A 1 83 ? 23.299 9.311 -21.387 1.00 97.81 83 GLN A C 1
ATOM 612 O O . GLN A 1 83 ? 24.299 8.647 -21.649 1.00 97.81 83 GLN A O 1
ATOM 617 N N . ASP A 1 84 ? 23.172 9.993 -20.251 1.00 97.38 84 ASP A N 1
ATOM 618 C CA . ASP A 1 84 ? 24.140 10.002 -19.147 1.00 97.38 84 ASP A CA 1
ATOM 619 C C . ASP A 1 84 ? 24.072 8.744 -18.258 1.00 97.38 84 ASP A C 1
ATOM 621 O O . ASP A 1 84 ? 24.884 8.582 -17.351 1.00 97.38 84 ASP A O 1
ATOM 625 N N . GLY A 1 85 ? 23.139 7.829 -18.537 1.00 96.38 85 GLY A N 1
ATOM 626 C CA . GLY A 1 85 ? 22.923 6.603 -17.772 1.00 96.38 85 GLY A CA 1
ATOM 627 C C . GLY A 1 85 ? 22.009 6.774 -16.556 1.00 96.38 85 GLY A C 1
ATOM 628 O O . GLY A 1 85 ? 21.659 5.769 -15.928 1.00 96.38 85 GLY A O 1
ATOM 629 N N . GLU A 1 86 ? 21.575 7.998 -16.246 1.00 96.75 86 GLU A N 1
ATOM 630 C CA . GLU A 1 86 ? 20.619 8.261 -15.173 1.00 96.75 86 GLU A CA 1
ATOM 631 C C . GLU A 1 86 ? 19.211 7.790 -15.559 1.00 96.75 86 GLU A C 1
ATOM 633 O O . GLU A 1 86 ? 18.858 7.659 -16.736 1.00 96.75 86 GLU A O 1
ATOM 638 N N . ARG A 1 87 ? 18.383 7.498 -14.551 1.00 96.88 87 ARG A N 1
ATOM 639 C CA . ARG A 1 87 ? 17.004 7.038 -14.763 1.00 96.88 87 ARG A CA 1
ATOM 640 C C . ARG A 1 87 ? 16.007 8.142 -14.465 1.00 96.88 87 ARG A C 1
ATOM 642 O O . ARG A 1 87 ? 15.998 8.691 -13.368 1.00 96.88 87 ARG A O 1
ATOM 649 N N . ILE A 1 88 ? 15.090 8.362 -15.398 1.00 96.81 88 ILE A N 1
ATOM 650 C CA . ILE A 1 88 ? 13.923 9.226 -15.209 1.00 96.81 88 ILE A CA 1
ATOM 651 C C . ILE A 1 88 ? 12.645 8.394 -15.236 1.00 96.81 88 ILE A C 1
ATOM 653 O O . ILE A 1 88 ? 12.584 7.368 -15.910 1.00 96.81 88 ILE A O 1
ATOM 657 N N . ILE A 1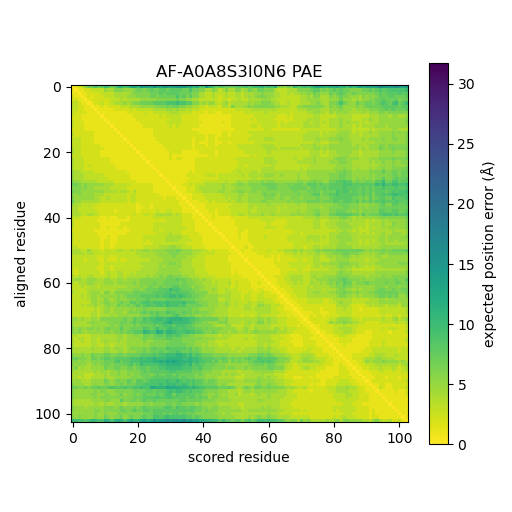 89 ? 11.616 8.828 -14.510 1.00 97.00 89 ILE A N 1
ATOM 658 C CA . ILE A 1 89 ? 10.266 8.273 -14.642 1.00 97.00 89 ILE A CA 1
ATOM 659 C C . ILE A 1 89 ? 9.491 9.161 -15.608 1.00 97.00 89 ILE A C 1
ATOM 661 O O . ILE A 1 89 ? 9.386 10.364 -15.383 1.00 97.00 89 ILE A O 1
ATOM 665 N N . VAL A 1 90 ? 8.931 8.566 -16.657 1.00 96.75 90 VAL A N 1
ATOM 666 C CA . VAL A 1 90 ? 8.063 9.259 -17.613 1.00 96.75 90 VAL A CA 1
ATOM 667 C C . VAL A 1 90 ? 6.669 8.673 -17.491 1.00 96.75 90 VAL A C 1
ATOM 669 O O . VAL A 1 90 ? 6.521 7.453 -17.552 1.00 96.75 90 VAL A O 1
ATOM 672 N N . GLY A 1 91 ? 5.674 9.541 -17.307 1.00 96.62 91 GLY A N 1
ATOM 673 C CA . GLY A 1 91 ? 4.265 9.183 -17.189 1.00 96.62 91 GLY A CA 1
ATOM 674 C C . GLY A 1 91 ? 3.394 10.039 -18.101 1.00 96.62 91 GLY A C 1
ATOM 675 O O . GLY A 1 91 ? 3.095 11.179 -17.762 1.00 96.62 91 GLY A O 1
ATOM 676 N N . ALA A 1 92 ? 2.947 9.478 -19.222 1.00 96.94 92 ALA A N 1
ATOM 677 C CA . ALA A 1 92 ? 1.893 10.039 -20.058 1.00 96.94 92 ALA A CA 1
ATOM 678 C C . ALA A 1 92 ? 0.592 9.284 -19.769 1.00 96.94 92 ALA A C 1
ATOM 680 O O . ALA A 1 92 ? 0.353 8.184 -20.261 1.00 96.94 92 ALA A O 1
ATOM 681 N N . ALA A 1 93 ? -0.233 9.861 -18.895 1.00 95.00 93 ALA A N 1
ATOM 682 C CA . ALA A 1 93 ? -1.411 9.184 -18.353 1.00 95.00 93 ALA A CA 1
ATOM 683 C C . ALA A 1 93 ? -2.624 9.139 -19.304 1.00 95.00 93 ALA A C 1
ATOM 685 O O . ALA A 1 93 ? -3.641 8.539 -18.962 1.00 95.00 93 ALA A O 1
ATOM 686 N N . ASN A 1 94 ? -2.544 9.802 -20.459 1.00 96.25 94 ASN A N 1
ATOM 687 C CA . ASN A 1 94 ? -3.583 9.848 -21.485 1.00 96.25 94 ASN A CA 1
ATOM 688 C C . ASN A 1 94 ? -2.982 10.247 -22.845 1.00 96.25 94 ASN A C 1
ATOM 690 O O . ASN A 1 94 ? -1.823 10.665 -22.919 1.00 96.25 94 ASN A O 1
ATOM 694 N N . ASP A 1 95 ? -3.796 10.166 -23.899 1.00 97.00 95 ASP A N 1
ATOM 695 C CA . ASP A 1 95 ? -3.382 10.446 -25.280 1.00 97.00 95 ASP A CA 1
ATOM 696 C C . ASP A 1 95 ? -2.894 11.885 -25.487 1.00 97.00 95 ASP A C 1
ATOM 698 O O . ASP A 1 95 ? -1.999 12.114 -26.296 1.00 97.00 95 ASP A O 1
ATOM 702 N N . GLN A 1 96 ? -3.429 12.861 -24.743 1.00 97.56 96 GLN A N 1
ATOM 703 C CA . GLN A 1 96 ? -2.954 14.244 -24.831 1.00 97.56 96 GLN A CA 1
ATOM 704 C C . GLN A 1 96 ? -1.511 14.351 -24.329 1.00 97.56 96 GLN A C 1
ATOM 706 O O . GLN A 1 96 ? -0.649 14.852 -25.047 1.00 97.56 96 GLN A O 1
ATOM 711 N N . PHE A 1 97 ? -1.231 13.839 -23.128 1.00 97.12 97 PHE A N 1
ATOM 712 C CA . PHE A 1 97 ? 0.130 13.824 -22.594 1.00 97.12 97 PHE A CA 1
ATOM 713 C C . PHE A 1 97 ? 1.067 12.977 -23.449 1.00 97.12 97 PHE A C 1
ATOM 715 O O . PHE A 1 97 ? 2.247 13.289 -23.546 1.00 97.12 97 PHE A O 1
ATOM 722 N N . PHE A 1 98 ? 0.559 11.920 -24.085 1.00 97.50 98 PHE A N 1
ATOM 723 C CA . PHE A 1 98 ? 1.361 11.111 -24.992 1.00 97.50 98 PHE A CA 1
ATOM 724 C C . PHE A 1 98 ? 1.731 11.881 -26.263 1.00 97.50 98 PHE A C 1
ATOM 726 O O . PHE A 1 98 ? 2.893 11.879 -26.655 1.00 97.50 98 PHE A O 1
ATOM 733 N N . HIS A 1 99 ? 0.781 12.597 -26.869 1.00 97.56 99 HIS A N 1
ATOM 734 C CA . HIS A 1 99 ? 1.067 13.462 -28.011 1.00 97.56 99 HIS A CA 1
ATOM 735 C C . HIS A 1 99 ? 2.071 14.564 -27.663 1.00 97.56 99 HIS A C 1
ATOM 737 O O . HIS A 1 99 ? 2.999 14.784 -28.434 1.00 97.56 99 HIS A O 1
ATOM 743 N N . GLU A 1 100 ? 1.923 15.217 -26.508 1.00 97.00 100 GLU A N 1
ATOM 744 C CA . GLU A 1 100 ? 2.878 16.230 -26.037 1.00 97.00 100 GLU A CA 1
ATOM 745 C C . GLU A 1 100 ? 4.264 15.633 -25.752 1.00 97.00 100 GLU A C 1
ATOM 747 O O . GLU A 1 100 ? 5.270 16.282 -26.010 1.00 97.00 100 GLU A O 1
ATOM 752 N N . LEU A 1 101 ? 4.332 14.391 -25.265 1.00 96.69 101 LEU A N 1
ATOM 753 C CA . LEU A 1 101 ? 5.590 13.683 -25.022 1.00 96.69 101 LEU A CA 1
ATOM 754 C C . LEU A 1 101 ? 6.312 13.284 -26.321 1.00 96.69 101 LEU A C 1
ATOM 756 O O . LEU A 1 101 ? 7.537 13.182 -26.328 1.00 96.69 101 LEU A O 1
ATOM 760 N N . CYS A 1 102 ? 5.569 12.992 -27.390 1.00 96.38 102 CYS A N 1
ATOM 761 C CA . CYS A 1 102 ? 6.129 12.577 -28.678 1.00 96.38 102 CYS A CA 1
ATOM 762 C C . CYS A 1 102 ? 6.531 13.737 -29.597 1.00 96.38 102 CYS A C 1
ATOM 764 O O . CYS A 1 102 ? 7.234 13.484 -30.579 1.00 96.38 102 CYS A O 1
ATOM 766 N N . ALA A 1 103 ? 6.036 14.948 -29.333 1.00 93.00 103 ALA A N 1
ATOM 767 C CA . ALA A 1 103 ? 6.329 16.153 -30.107 1.00 93.00 103 ALA A CA 1
ATOM 768 C C . ALA A 1 103 ? 7.744 16.683 -29.825 1.00 93.00 103 ALA A C 1
ATOM 770 O O . ALA A 1 103 ? 8.389 17.127 -30.803 1.00 93.00 103 ALA A O 1
#